Protein AF-A0A6G1R9G2-F1 (afdb_monomer_lite)

pLDDT: mean 84.99, std 9.71, range [39.66, 93.94]

Secondary structure (DSSP, 8-state):
-GGGHHHHHHHTSPPP-PPPPTTTGGGG-PPP-SS-SS-HHHHHHHHHHHHHHHHHHHHHHHT--HHHHHHHHHHHHHHHHHHHHHHHHHHHHH-PPPTTHHHHH-TTS---TT---SS---

Structure (mmCIF, N/CA/C/O backbone):
data_AF-A0A6G1R9G2-F1
#
_entry.id   AF-A0A6G1R9G2-F1
#
loop_
_atom_site.group_PDB
_atom_site.id
_atom_site.type_symbol
_atom_site.label_atom_id
_atom_site.label_alt_id
_atom_site.label_comp_id
_atom_site.label_asym_id
_atom_site.label_entity_id
_atom_site.label_seq_id
_atom_site.pdbx_PDB_ins_code
_atom_site.Cartn_x
_atom_site.Cartn_y
_atom_site.Cartn_z
_atom_site.occupancy
_atom_site.B_iso_or_equiv
_atom_site.auth_seq_id
_atom_site.auth_comp_id
_atom_site.auth_asym_id
_atom_site.auth_atom_id
_atom_site.pdbx_PDB_model_num
ATOM 1 N N . PRO A 1 1 ? 2.192 -7.340 19.703 1.00 39.66 1 PRO A N 1
ATOM 2 C CA . PRO A 1 1 ? 1.484 -8.603 19.370 1.00 39.66 1 PRO A CA 1
ATOM 3 C C . PRO A 1 1 ? 1.917 -9.089 17.972 1.00 39.66 1 PRO A C 1
ATOM 5 O O . PRO A 1 1 ? 2.068 -8.250 17.086 1.00 39.66 1 PRO A O 1
ATOM 8 N N . PRO A 1 2 ? 2.138 -10.398 17.767 1.00 48.44 2 PRO A N 1
ATOM 9 C CA . PRO A 1 2 ? 2.701 -10.966 16.528 1.00 48.44 2 PRO A CA 1
ATOM 10 C C . PRO A 1 2 ? 1.820 -10.772 15.277 1.00 48.44 2 PRO A C 1
ATOM 12 O O . PRO A 1 2 ? 2.288 -10.906 14.153 1.00 48.44 2 PRO A O 1
ATOM 15 N N . PHE A 1 3 ? 0.551 -10.395 15.445 1.00 47.81 3 PHE A N 1
ATOM 16 C CA . PHE A 1 3 ? -0.369 -10.145 14.330 1.00 47.81 3 PHE A CA 1
ATOM 17 C C . PHE A 1 3 ? -0.088 -8.841 13.567 1.00 47.81 3 PHE A C 1
ATOM 19 O O . PHE A 1 3 ? -0.449 -8.731 12.400 1.00 47.81 3 PHE A O 1
ATOM 26 N N . LEU A 1 4 ? 0.596 -7.866 14.182 1.00 54.12 4 LEU A N 1
ATOM 27 C CA . LEU A 1 4 ? 0.926 -6.599 13.515 1.00 54.12 4 LEU A CA 1
ATOM 28 C C . LEU A 1 4 ? 2.165 -6.711 12.602 1.00 54.12 4 LEU A C 1
ATOM 30 O O . LEU A 1 4 ? 2.380 -5.855 11.748 1.00 54.12 4 LEU A O 1
ATOM 34 N N . SER A 1 5 ? 2.993 -7.749 12.773 1.00 61.50 5 SER A N 1
ATOM 35 C CA . SER A 1 5 ? 4.249 -7.908 12.027 1.00 61.50 5 SER A CA 1
ATOM 36 C C . SER A 1 5 ? 4.083 -8.617 10.685 1.00 61.50 5 SER A C 1
ATOM 38 O O . SER A 1 5 ? 4.861 -8.356 9.776 1.00 61.50 5 SER A O 1
ATOM 40 N N . LEU A 1 6 ? 3.073 -9.476 10.522 1.00 70.19 6 LEU A N 1
ATOM 41 C CA . LEU A 1 6 ? 2.874 -10.246 9.289 1.00 70.19 6 LEU A CA 1
ATOM 42 C C . LEU A 1 6 ? 2.611 -9.369 8.046 1.00 70.19 6 LEU A C 1
ATOM 44 O O . LEU A 1 6 ? 3.342 -9.522 7.070 1.00 70.19 6 LEU A O 1
ATOM 48 N N . PRO A 1 7 ? 1.679 -8.390 8.064 1.00 71.12 7 PRO A N 1
ATOM 49 C CA . PRO A 1 7 ? 1.502 -7.489 6.924 1.00 71.12 7 PRO A CA 1
ATOM 50 C C . PRO A 1 7 ? 2.759 -6.661 6.622 1.00 71.12 7 PRO A C 1
ATOM 52 O O . PRO A 1 7 ? 3.023 -6.383 5.458 1.00 71.12 7 PRO A O 1
ATOM 55 N N . ARG A 1 8 ? 3.566 -6.325 7.638 1.00 73.88 8 ARG A N 1
ATOM 56 C CA . ARG A 1 8 ? 4.845 -5.625 7.451 1.00 73.88 8 ARG A CA 1
ATOM 57 C C . ARG A 1 8 ? 5.882 -6.497 6.747 1.00 73.88 8 ARG A C 1
ATOM 59 O O . ARG A 1 8 ? 6.595 -5.996 5.895 1.00 73.88 8 ARG A O 1
ATOM 66 N N . VAL A 1 9 ? 5.963 -7.787 7.071 1.00 77.56 9 VAL A N 1
ATOM 67 C CA . VAL A 1 9 ? 6.873 -8.711 6.371 1.00 77.56 9 VAL A CA 1
ATOM 68 C C . VAL A 1 9 ? 6.500 -8.807 4.893 1.00 77.56 9 VAL A C 1
ATOM 70 O O . VAL A 1 9 ? 7.376 -8.725 4.041 1.00 77.56 9 VAL A O 1
ATOM 73 N N . MET A 1 10 ? 5.205 -8.900 4.584 1.00 80.12 10 MET A N 1
ATOM 74 C CA . MET A 1 10 ? 4.709 -8.985 3.205 1.00 80.12 10 MET A CA 1
ATOM 75 C C . MET A 1 10 ? 5.033 -7.758 2.349 1.00 80.12 10 MET A C 1
ATOM 77 O O . MET A 1 10 ? 5.080 -7.874 1.132 1.00 80.12 10 MET A O 1
ATOM 81 N N . GLU A 1 11 ? 5.257 -6.598 2.965 1.00 79.88 11 GLU A N 1
ATOM 82 C CA . GLU A 1 11 ? 5.638 -5.371 2.261 1.00 79.88 11 GLU A CA 1
ATOM 83 C C . GLU A 1 11 ? 7.037 -5.459 1.632 1.00 79.88 11 GLU A C 1
ATOM 85 O O . GLU A 1 11 ? 7.285 -4.826 0.613 1.00 79.88 11 GLU A O 1
ATOM 90 N N . PHE A 1 12 ? 7.927 -6.276 2.202 1.00 79.50 12 PHE A N 1
ATOM 91 C CA . PHE A 1 12 ? 9.303 -6.440 1.724 1.00 79.50 12 PHE A CA 1
ATOM 92 C C . PHE A 1 12 ? 9.485 -7.624 0.770 1.00 79.50 12 PHE A C 1
ATOM 94 O O . PHE A 1 12 ? 10.593 -7.855 0.286 1.00 79.50 12 PHE A O 1
ATOM 101 N N . LEU A 1 13 ? 8.435 -8.411 0.518 1.00 85.06 13 LEU A N 1
ATOM 102 C CA . LEU A 1 13 ? 8.523 -9.518 -0.427 1.00 85.06 13 LEU A CA 1
ATOM 103 C C . LEU A 1 13 ? 8.427 -8.988 -1.866 1.00 85.06 13 LEU A C 1
ATOM 105 O O . LEU A 1 13 ? 7.592 -8.124 -2.141 1.00 85.06 13 LEU A O 1
ATOM 109 N N . PRO A 1 14 ? 9.229 -9.523 -2.805 1.00 84.75 14 PRO A N 1
ATOM 110 C CA . PRO A 1 14 ? 9.095 -9.158 -4.205 1.00 84.75 14 PRO A CA 1
ATOM 111 C C . PRO A 1 14 ? 7.731 -9.634 -4.731 1.00 84.75 14 PRO A C 1
ATOM 113 O O . PRO A 1 14 ? 7.363 -10.796 -4.520 1.00 84.75 14 PRO A O 1
ATOM 116 N N . PRO A 1 15 ? 6.964 -8.768 -5.414 1.00 88.25 15 PRO A N 1
ATOM 117 C CA . PRO A 1 15 ? 5.718 -9.175 -6.039 1.00 88.25 15 PRO A CA 1
ATOM 118 C C . PRO A 1 15 ? 5.982 -10.014 -7.293 1.00 88.25 15 PRO A C 1
ATOM 120 O O . PRO A 1 15 ? 7.076 -9.993 -7.869 1.00 88.25 15 PRO A O 1
ATOM 123 N N . PHE A 1 16 ? 4.943 -10.711 -7.752 1.00 88.81 16 PHE A N 1
ATOM 124 C CA . PHE A 1 16 ? 4.935 -11.387 -9.042 1.00 88.81 16 PHE A CA 1
ATOM 125 C C . PHE A 1 16 ? 5.298 -10.409 -10.170 1.00 88.81 16 PHE A C 1
ATOM 127 O O . PHE A 1 16 ? 4.635 -9.389 -10.365 1.00 88.81 16 PHE A O 1
ATOM 134 N N . GLN A 1 17 ? 6.358 -10.723 -10.917 1.00 84.56 17 GLN A N 1
ATOM 135 C CA . GLN A 1 17 ? 6.810 -9.906 -12.040 1.00 84.56 17 GLN A CA 1
ATOM 136 C C . GLN A 1 17 ? 5.959 -10.220 -13.270 1.00 84.56 17 GLN A C 1
ATOM 138 O O . GLN A 1 17 ? 6.126 -11.253 -13.919 1.00 84.56 17 GLN A O 1
ATOM 143 N N . ARG A 1 18 ? 5.020 -9.324 -13.579 1.00 83.94 18 ARG A N 1
ATOM 144 C CA . ARG A 1 18 ? 4.183 -9.408 -14.781 1.00 83.94 18 ARG A CA 1
ATOM 145 C C . ARG A 1 18 ? 4.799 -8.618 -15.932 1.00 83.94 18 ARG A C 1
ATOM 147 O O . ARG A 1 18 ? 5.288 -7.508 -15.742 1.00 83.94 18 ARG A O 1
ATOM 154 N N . VAL A 1 19 ? 4.685 -9.150 -17.144 1.00 84.56 19 VAL A N 1
ATOM 155 C CA . VAL A 1 19 ? 5.030 -8.413 -18.366 1.00 84.56 19 VAL A CA 1
ATOM 156 C C . VAL A 1 19 ? 3.939 -7.374 -18.638 1.00 84.56 19 VAL A C 1
ATOM 158 O O . VAL A 1 19 ? 2.755 -7.710 -18.681 1.00 84.56 19 VAL A O 1
ATOM 161 N N . VAL A 1 20 ? 4.324 -6.105 -18.788 1.00 85.12 20 VAL A N 1
ATOM 162 C CA . VAL A 1 20 ? 3.398 -5.010 -19.113 1.00 85.12 20 VAL A CA 1
ATOM 163 C C . VAL A 1 20 ? 3.274 -4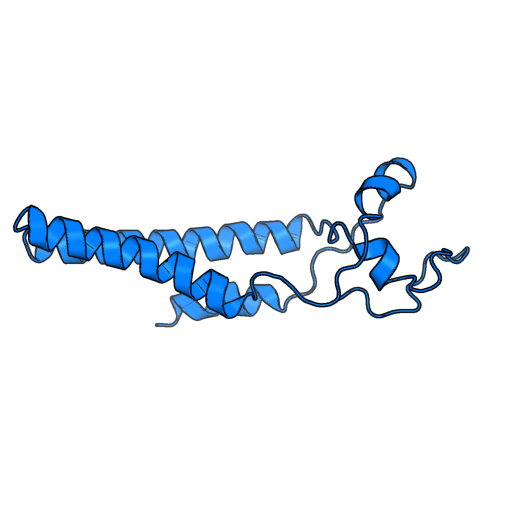.896 -20.626 1.00 85.12 20 VAL A C 1
ATOM 165 O O . VAL A 1 20 ? 4.268 -4.711 -21.325 1.00 85.12 20 VAL A O 1
ATOM 168 N N . GLN A 1 21 ? 2.047 -4.996 -21.127 1.00 84.69 21 GLN A N 1
ATOM 169 C CA . GLN A 1 21 ? 1.763 -4.833 -22.547 1.00 84.69 21 GLN A CA 1
ATOM 170 C C . GLN A 1 21 ? 1.949 -3.368 -22.988 1.00 84.69 21 GLN A C 1
ATOM 172 O O . GLN A 1 21 ? 1.656 -2.453 -22.208 1.00 84.69 21 GLN A O 1
ATOM 177 N N . PRO A 1 22 ? 2.396 -3.109 -24.230 1.00 84.81 22 PRO A N 1
ATOM 178 C CA . PRO A 1 22 ? 2.618 -1.747 -24.720 1.00 84.81 22 PRO A CA 1
ATOM 179 C C . PRO A 1 22 ? 1.335 -0.898 -24.728 1.00 84.81 22 PRO A C 1
ATOM 181 O O . PRO A 1 22 ? 1.394 0.301 -24.456 1.00 84.81 22 PRO A O 1
ATOM 184 N N . GLU A 1 23 ? 0.171 -1.508 -24.948 1.00 88.06 23 GLU A N 1
ATOM 185 C CA . GLU A 1 23 ? -1.145 -0.865 -24.879 1.00 88.06 23 GLU A CA 1
ATOM 186 C C . GLU A 1 23 ? -1.583 -0.468 -23.458 1.00 88.06 23 GLU A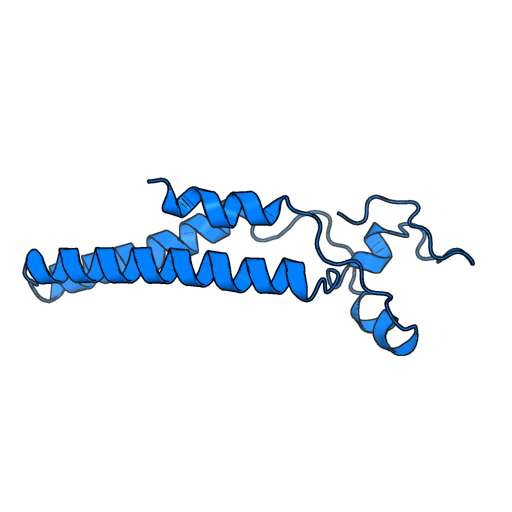 C 1
ATOM 188 O O . GLU A 1 23 ? -2.407 0.432 -23.310 1.00 88.06 23 GLU A O 1
ATOM 193 N N . GLU A 1 24 ? -1.026 -1.081 -22.408 1.00 88.19 24 GLU A N 1
ATOM 194 C CA . GLU A 1 24 ? -1.268 -0.695 -21.008 1.00 88.19 24 GLU A CA 1
ATOM 195 C C . GLU A 1 24 ? -0.205 0.292 -20.485 1.00 88.19 24 GLU A C 1
ATOM 197 O O . GLU A 1 24 ? -0.390 0.896 -19.427 1.00 88.19 24 GLU A O 1
ATOM 202 N N . MET A 1 25 ? 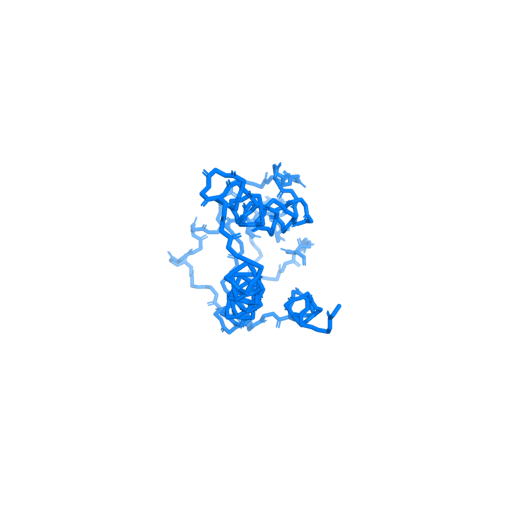0.904 0.489 -21.211 1.00 86.19 25 MET A N 1
ATOM 203 C CA . MET A 1 25 ? 2.073 1.247 -20.736 1.00 86.19 25 MET A CA 1
ATOM 204 C C . MET A 1 25 ? 1.754 2.708 -20.388 1.00 86.19 25 MET A C 1
ATOM 206 O O . MET A 1 25 ? 2.360 3.285 -19.486 1.00 86.19 25 MET A O 1
ATOM 210 N N . TRP A 1 26 ? 0.779 3.313 -21.070 1.00 88.94 26 TRP A N 1
ATOM 211 C CA . TRP A 1 26 ? 0.372 4.697 -20.819 1.00 88.94 26 TRP A CA 1
ATOM 212 C C . TRP A 1 26 ? -0.147 4.920 -19.387 1.00 88.94 26 TRP A C 1
ATOM 214 O O . TRP A 1 26 ? 0.006 6.023 -18.865 1.00 88.94 26 TRP A O 1
ATOM 224 N N . LEU A 1 27 ? -0.697 3.888 -18.731 1.00 92.56 27 LEU A N 1
ATOM 225 C CA . LEU A 1 27 ? -1.215 3.968 -17.359 1.00 92.56 27 LEU A CA 1
ATOM 226 C C . LEU A 1 27 ? -0.099 4.161 -16.319 1.00 92.56 27 LEU A C 1
ATOM 228 O O . LEU A 1 27 ? -0.335 4.713 -15.246 1.00 92.56 27 LEU A O 1
ATOM 232 N N . TYR A 1 28 ? 1.118 3.719 -16.645 1.00 91.25 28 TYR A N 1
ATOM 233 C CA . TYR A 1 28 ? 2.290 3.756 -15.764 1.00 91.25 28 TYR A CA 1
ATOM 234 C C . TYR A 1 28 ? 3.227 4.935 -16.055 1.00 91.25 28 TYR A C 1
ATOM 236 O O . TYR A 1 28 ? 4.385 4.938 -15.631 1.00 91.25 28 TYR A O 1
ATOM 244 N N . ARG A 1 29 ? 2.726 5.932 -16.793 1.00 89.56 29 ARG A N 1
ATOM 245 C CA . ARG A 1 29 ? 3.459 7.125 -17.231 1.00 89.56 29 ARG A CA 1
ATOM 246 C C . ARG A 1 29 ? 2.972 8.395 -16.528 1.00 89.56 29 ARG A C 1
ATOM 248 O O . ARG A 1 29 ? 2.992 9.479 -17.106 1.00 89.56 29 ARG A O 1
ATOM 255 N N . ASN A 1 30 ? 2.504 8.267 -15.290 1.00 91.25 30 ASN A N 1
ATOM 256 C CA . ASN A 1 30 ? 2.129 9.408 -14.462 1.00 91.25 30 ASN A CA 1
ATOM 257 C C . ASN A 1 30 ? 3.397 10.185 -14.044 1.00 91.25 30 ASN A C 1
ATOM 259 O O . ASN A 1 30 ? 4.436 9.548 -13.854 1.00 91.25 30 ASN A O 1
ATOM 263 N N . PRO A 1 31 ? 3.366 11.527 -13.904 1.00 89.50 31 PRO A N 1
ATOM 264 C CA . PRO A 1 31 ? 4.546 12.302 -13.524 1.00 89.50 31 PRO A CA 1
ATOM 265 C C . PRO A 1 31 ? 5.169 11.777 -12.228 1.00 89.50 31 PRO A C 1
ATOM 267 O O . PRO A 1 31 ? 4.464 11.524 -11.249 1.00 89.50 31 PRO A O 1
ATOM 270 N N . TYR A 1 32 ? 6.494 11.628 -12.238 1.00 87.12 32 TYR A N 1
ATOM 271 C CA . TYR A 1 32 ? 7.240 11.155 -11.080 1.00 87.12 32 TYR A CA 1
ATOM 272 C C . TYR A 1 32 ? 7.209 12.183 -9.950 1.00 87.12 32 TYR A C 1
ATOM 274 O O . TYR A 1 32 ? 7.492 13.366 -10.157 1.00 87.12 32 TYR A O 1
ATOM 282 N N . VAL A 1 33 ? 6.898 11.714 -8.744 1.00 86.12 33 VAL A N 1
ATOM 283 C CA . VAL A 1 33 ? 6.909 12.515 -7.521 1.00 86.12 33 VAL A CA 1
ATOM 284 C C . VAL A 1 33 ? 7.906 11.876 -6.562 1.00 86.12 33 VAL A C 1
ATOM 286 O O . VAL A 1 33 ? 7.719 10.748 -6.127 1.00 86.12 33 VAL A O 1
ATOM 289 N N . ALA A 1 34 ? 8.974 12.602 -6.227 1.00 81.12 34 ALA A N 1
ATOM 290 C CA . ALA A 1 34 ? 10.071 12.059 -5.422 1.00 81.12 34 ALA A CA 1
ATOM 291 C C . ALA A 1 34 ? 9.711 11.831 -3.942 1.00 81.12 34 ALA A C 1
ATOM 293 O O . ALA A 1 34 ? 10.385 11.062 -3.261 1.00 81.12 34 ALA A O 1
ATOM 294 N N . ALA A 1 35 ? 8.683 12.512 -3.430 1.00 82.19 35 ALA A N 1
ATOM 295 C CA . ALA A 1 35 ? 8.262 12.413 -2.039 1.00 82.19 35 ALA A CA 1
ATOM 296 C C . ALA A 1 35 ? 6.758 12.157 -1.943 1.00 82.19 35 ALA A C 1
ATOM 298 O O . ALA A 1 35 ? 5.948 12.950 -2.427 1.00 82.19 35 ALA A O 1
ATOM 299 N N . ASP A 1 36 ? 6.392 11.069 -1.269 1.00 81.88 36 ASP A N 1
ATOM 300 C CA . ASP A 1 36 ? 4.999 10.761 -0.969 1.00 81.88 36 ASP A CA 1
ATOM 301 C C . ASP A 1 36 ? 4.398 11.851 -0.066 1.00 81.88 36 ASP A C 1
ATOM 303 O O . ASP A 1 36 ? 4.958 12.197 0.976 1.00 81.88 36 ASP A O 1
ATOM 307 N N . HIS A 1 37 ? 3.221 12.369 -0.437 1.00 87.00 37 HIS A N 1
ATOM 308 C CA . HIS A 1 37 ? 2.487 13.337 0.389 1.00 87.00 37 HIS A CA 1
ATOM 309 C C . HIS A 1 37 ? 2.105 12.746 1.758 1.00 87.00 37 HIS A C 1
ATOM 311 O O . HIS A 1 37 ? 2.089 13.452 2.765 1.00 87.00 37 HIS A O 1
ATOM 317 N N . VAL A 1 38 ? 1.824 11.438 1.798 1.00 86.06 38 VAL A N 1
ATOM 318 C CA . VAL A 1 38 ? 1.525 10.686 3.020 1.00 86.06 38 VAL A CA 1
ATOM 319 C C . VAL A 1 38 ? 2.452 9.468 3.090 1.00 86.06 38 VAL A C 1
ATOM 321 O O . VAL A 1 38 ? 2.240 8.510 2.347 1.00 86.06 38 VAL A O 1
ATOM 324 N N . PRO A 1 39 ? 3.462 9.469 3.979 1.00 86.75 39 PRO A N 1
ATOM 325 C CA . PRO A 1 39 ? 4.359 8.329 4.114 1.00 86.75 39 PRO A CA 1
ATOM 326 C C . PRO A 1 39 ? 3.642 7.093 4.682 1.00 86.75 39 PRO A C 1
ATOM 328 O O . PRO A 1 39 ? 2.634 7.195 5.387 1.00 86.75 39 PRO A O 1
ATOM 331 N N . THR A 1 40 ? 4.205 5.906 4.455 1.00 82.88 40 THR A N 1
ATOM 332 C CA . THR A 1 40 ? 3.580 4.630 4.845 1.00 82.88 40 THR A CA 1
ATOM 333 C C . THR A 1 40 ? 3.316 4.513 6.350 1.00 82.88 40 THR A C 1
ATOM 335 O O . THR A 1 40 ? 2.256 4.057 6.776 1.00 82.88 40 THR A O 1
ATOM 338 N N . ILE A 1 41 ? 4.262 4.952 7.186 1.00 83.56 41 ILE A N 1
ATOM 339 C CA . ILE A 1 41 ? 4.148 4.861 8.650 1.00 83.56 41 ILE A CA 1
ATOM 340 C C . ILE A 1 41 ? 2.995 5.715 9.207 1.00 83.56 41 ILE A C 1
ATOM 342 O O . ILE A 1 41 ? 2.145 5.152 9.902 1.00 83.56 41 ILE A O 1
ATOM 346 N N . PRO A 1 42 ? 2.894 7.029 8.921 1.00 87.06 42 PRO A N 1
ATOM 347 C CA . PRO A 1 42 ? 1.757 7.818 9.381 1.00 87.06 42 PRO A CA 1
ATOM 348 C C . PRO A 1 42 ? 0.433 7.340 8.779 1.00 87.06 42 PRO A C 1
ATOM 350 O O . PRO A 1 42 ? -0.568 7.357 9.491 1.00 87.06 42 PRO A O 1
ATOM 353 N N . MET A 1 43 ? 0.411 6.832 7.541 1.00 87.19 43 MET A N 1
ATOM 354 C CA . MET A 1 43 ? -0.801 6.237 6.962 1.00 87.19 43 MET A CA 1
ATOM 355 C C . MET A 1 43 ? -1.332 5.072 7.816 1.00 87.19 43 MET A C 1
ATOM 357 O O . MET A 1 43 ? -2.520 5.029 8.147 1.00 87.19 43 MET A O 1
ATOM 361 N N . LEU A 1 44 ? -0.450 4.157 8.235 1.00 84.25 44 LEU A N 1
ATOM 362 C CA . LEU A 1 44 ? -0.805 3.031 9.108 1.00 84.25 44 LEU A CA 1
ATOM 363 C C . LEU A 1 44 ? -1.241 3.492 10.508 1.00 84.25 44 LEU A C 1
ATOM 365 O O . LEU A 1 44 ? -2.184 2.936 11.078 1.00 84.25 44 LEU A O 1
ATOM 369 N N . LEU A 1 45 ? -0.594 4.521 11.063 1.00 87.69 45 LEU A N 1
ATOM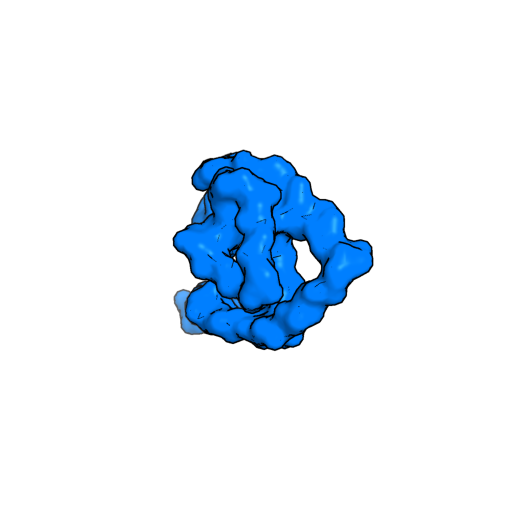 370 C CA . LEU A 1 45 ? -0.976 5.081 12.362 1.00 87.69 45 LEU A CA 1
ATOM 371 C C . LEU A 1 45 ? -2.371 5.704 12.305 1.00 87.69 45 LEU A C 1
ATOM 373 O O . LEU A 1 45 ? -3.219 5.367 13.123 1.00 87.69 45 LEU A O 1
ATOM 377 N N . ILE A 1 46 ? -2.650 6.544 11.309 1.00 90.31 46 ILE A N 1
ATOM 378 C CA . ILE A 1 46 ? -3.961 7.188 11.157 1.00 90.31 46 ILE A CA 1
ATOM 379 C C . ILE A 1 46 ? -5.057 6.130 10.961 1.00 90.31 46 ILE A C 1
ATOM 381 O O . ILE A 1 46 ? -6.086 6.176 11.639 1.00 90.31 46 ILE A O 1
ATOM 385 N N . SER A 1 47 ? -4.813 5.128 10.108 1.00 87.62 47 SER A N 1
ATOM 386 C CA . SER A 1 47 ? -5.770 4.044 9.849 1.00 87.62 47 SER A CA 1
ATOM 387 C C . SER A 1 47 ? -6.058 3.171 11.075 1.00 87.62 47 SER A C 1
ATOM 389 O O . SER A 1 47 ? -7.146 2.606 11.162 1.00 87.62 47 SER A O 1
ATOM 391 N N . SER A 1 48 ? -5.106 3.021 11.998 1.00 86.38 48 SER A N 1
ATOM 392 C CA . SER A 1 48 ? -5.274 2.204 13.209 1.00 86.38 48 SER A CA 1
ATOM 393 C C . SER A 1 48 ? -5.806 3.003 14.402 1.00 86.38 48 SER A C 1
ATOM 395 O O . SER A 1 48 ? -6.580 2.472 15.196 1.00 86.38 48 SER A O 1
ATOM 397 N N . LEU A 1 49 ? -5.455 4.287 14.515 1.00 90.06 49 LEU A N 1
ATOM 398 C CA . LEU A 1 49 ? -5.928 5.176 15.580 1.00 90.06 49 LEU A CA 1
ATOM 399 C C . LEU A 1 49 ? -7.370 5.640 15.361 1.00 90.06 49 LEU A C 1
ATOM 401 O O . LEU A 1 49 ? -8.111 5.775 16.331 1.00 90.06 49 LEU A O 1
ATOM 405 N N . SER A 1 50 ? -7.787 5.845 14.109 1.00 92.62 50 SER A N 1
ATOM 406 C CA . SER A 1 50 ? -9.159 6.244 13.766 1.00 92.62 50 SER A CA 1
ATOM 407 C C . SER A 1 50 ? -10.244 5.330 14.372 1.00 92.62 50 SER A C 1
ATOM 409 O O . SER A 1 50 ? -11.099 5.847 15.097 1.00 92.62 50 SER A O 1
ATOM 411 N N . PRO A 1 51 ? -10.224 3.994 14.174 1.00 90.56 51 PRO A N 1
ATOM 412 C CA . PRO A 1 51 ? -11.239 3.116 14.757 1.00 90.56 51 PRO A CA 1
ATOM 413 C C . PRO A 1 51 ? -11.155 3.056 16.287 1.00 90.56 51 PRO A C 1
ATOM 415 O O . PRO A 1 51 ? -12.188 2.979 16.946 1.00 90.56 51 PRO A O 1
ATOM 418 N N . LEU A 1 52 ? -9.957 3.150 16.875 1.00 89.88 52 LEU A N 1
ATOM 419 C CA . LEU A 1 52 ? -9.802 3.189 18.333 1.00 89.88 52 LEU A CA 1
ATOM 420 C C . LEU A 1 52 ? -10.430 4.450 18.932 1.00 89.88 52 LEU A C 1
ATOM 422 O O . LEU A 1 52 ? -11.135 4.363 19.937 1.00 89.88 52 LEU A O 1
ATOM 426 N N . LEU A 1 53 ? -10.224 5.607 18.298 1.00 93.44 53 LEU A N 1
ATOM 427 C CA . LEU A 1 53 ? -10.832 6.865 18.722 1.00 93.44 53 LEU A CA 1
ATOM 428 C C . LEU A 1 53 ? -12.362 6.789 18.656 1.00 93.44 53 LEU A C 1
ATOM 430 O O . LEU A 1 53 ? -13.028 7.233 19.588 1.00 93.44 53 LEU A O 1
ATOM 434 N N . LEU A 1 54 ? -12.916 6.187 17.597 1.00 93.00 54 LEU A N 1
ATOM 435 C CA . LEU A 1 54 ? -14.361 5.981 17.470 1.00 93.00 54 LEU A CA 1
ATOM 436 C C . LEU A 1 54 ? -14.913 5.057 18.562 1.00 93.00 54 LEU A C 1
ATOM 438 O O . LEU A 1 54 ? -15.929 5.388 19.167 1.00 93.00 54 LEU A O 1
ATOM 442 N N . ILE A 1 55 ? -14.235 3.946 18.867 1.00 92.38 55 ILE A N 1
ATOM 443 C CA . ILE A 1 55 ? -14.645 3.030 19.947 1.00 92.38 55 ILE A CA 1
ATOM 444 C C . ILE A 1 55 ? -14.635 3.754 21.302 1.00 92.38 55 ILE A C 1
ATOM 446 O O . ILE A 1 55 ? -15.581 3.628 22.080 1.00 92.38 55 ILE A O 1
ATOM 450 N N . VAL A 1 56 ? -13.598 4.551 21.581 1.00 90.50 56 VAL A N 1
ATOM 451 C CA . VAL A 1 56 ? -13.509 5.347 22.816 1.00 90.50 56 VAL A CA 1
ATOM 452 C C . VAL A 1 56 ? -14.612 6.405 22.874 1.00 90.50 56 VAL A C 1
ATOM 454 O O . VAL A 1 56 ? -15.242 6.563 23.918 1.00 90.50 56 VAL A O 1
ATOM 457 N N . LEU A 1 57 ? -14.884 7.097 21.765 1.00 93.94 57 LEU A N 1
ATOM 458 C CA . LEU A 1 57 ? -15.937 8.109 21.687 1.00 93.94 57 LEU A CA 1
ATOM 459 C C . LEU A 1 57 ? -17.317 7.501 21.963 1.00 93.94 57 LEU A C 1
ATOM 461 O O . LEU A 1 57 ? -18.055 8.023 22.794 1.00 93.94 57 LEU A O 1
ATOM 465 N N . VAL A 1 58 ? -17.642 6.378 21.318 1.00 92.56 58 VAL A N 1
ATOM 466 C CA . VAL A 1 58 ? -18.904 5.653 21.542 1.00 92.56 58 VAL A CA 1
ATOM 467 C C . VAL A 1 58 ? -19.024 5.229 23.001 1.00 92.56 58 VAL A C 1
ATOM 469 O O . VAL A 1 58 ? -20.060 5.464 23.619 1.00 92.56 58 VAL A O 1
ATOM 472 N N . ARG A 1 59 ? -17.948 4.694 23.590 1.00 91.94 59 ARG A N 1
ATOM 473 C CA . ARG A 1 59 ? -17.939 4.303 25.001 1.00 91.94 59 ARG A CA 1
ATOM 474 C C . ARG A 1 59 ? -18.250 5.471 25.936 1.00 91.94 59 ARG A C 1
ATOM 476 O O . ARG A 1 59 ? -19.037 5.298 26.861 1.00 91.94 59 ARG A O 1
ATOM 483 N N . VAL A 1 60 ? -17.643 6.637 25.712 1.00 90.94 60 VAL A N 1
ATOM 484 C CA . VAL A 1 60 ? -17.847 7.824 26.562 1.00 90.94 60 VAL A CA 1
ATOM 485 C C . VAL A 1 60 ? -19.246 8.416 26.373 1.00 90.94 60 VAL A C 1
ATOM 487 O O . VAL A 1 60 ? -19.871 8.806 27.355 1.00 90.94 60 VAL A O 1
ATOM 490 N N . LEU A 1 61 ? -19.760 8.468 25.140 1.00 93.06 61 LEU A N 1
ATOM 491 C CA . LEU A 1 61 ? -21.079 9.045 24.853 1.00 93.06 61 LEU A CA 1
ATOM 492 C C . LEU A 1 61 ? -22.237 8.135 25.283 1.00 93.06 61 LEU A C 1
ATOM 494 O O . LEU A 1 61 ? -23.263 8.631 25.743 1.00 93.06 61 LEU A O 1
ATOM 498 N N . MET A 1 62 ? -22.087 6.819 25.126 1.00 91.38 62 MET A N 1
ATOM 499 C CA . MET A 1 62 ? -23.156 5.844 25.372 1.00 91.38 62 MET A CA 1
ATOM 500 C C . MET A 1 62 ? -22.994 5.081 26.694 1.00 91.38 62 MET A C 1
ATOM 502 O O . MET A 1 62 ? -23.838 4.248 27.004 1.00 91.38 62 MET A O 1
ATOM 506 N N . ASN A 1 63 ? -21.946 5.362 27.482 1.00 86.31 63 ASN A N 1
ATOM 507 C CA . ASN A 1 63 ? -21.601 4.639 28.717 1.00 86.31 63 ASN A CA 1
ATOM 508 C C . ASN A 1 63 ? -21.585 3.108 28.536 1.00 86.31 63 ASN A C 1
ATOM 510 O O . ASN A 1 63 ? -22.040 2.361 29.396 1.00 86.31 63 ASN A O 1
ATOM 514 N N . THR A 1 64 ? -21.065 2.652 27.395 1.00 85.31 64 THR A N 1
ATOM 515 C CA . THR A 1 64 ? -21.004 1.236 27.013 1.00 85.31 64 THR A CA 1
ATOM 516 C C . THR A 1 64 ? -20.151 0.407 27.979 1.00 85.31 64 THR A C 1
ATOM 518 O O . THR A 1 64 ? -19.101 0.856 28.458 1.00 85.31 64 THR A O 1
ATOM 521 N N . ASP A 1 65 ? -20.579 -0.836 28.212 1.00 88.94 65 ASP A N 1
ATOM 522 C CA . ASP A 1 65 ? -19.929 -1.780 29.115 1.00 88.94 65 ASP A CA 1
ATOM 523 C C . ASP A 1 65 ? -18.498 -2.158 28.685 1.00 88.94 65 ASP A C 1
ATOM 525 O O . ASP A 1 65 ? -18.069 -2.035 27.528 1.00 88.94 65 ASP A O 1
ATOM 529 N N . GLN A 1 66 ? -17.710 -2.640 29.653 1.00 87.06 66 GLN A N 1
ATOM 530 C CA . GLN A 1 66 ? -16.333 -3.076 29.390 1.00 87.06 66 GLN A CA 1
ATOM 531 C C . GLN A 1 66 ? -16.264 -4.286 28.453 1.00 87.06 66 GLN A C 1
ATOM 533 O O . GLN A 1 66 ? -15.321 -4.377 27.667 1.00 87.06 66 GLN A O 1
ATOM 538 N N . GLU A 1 67 ? -17.237 -5.192 28.535 1.00 89.56 67 GLU A N 1
ATOM 539 C CA . GLU A 1 67 ? -17.324 -6.387 27.687 1.00 89.56 67 GLU A CA 1
ATOM 540 C C . GLU A 1 67 ? -17.485 -5.991 26.212 1.00 89.56 67 GLU A C 1
ATOM 542 O O . GLU A 1 67 ? -16.689 -6.408 25.369 1.00 89.56 67 GLU A O 1
ATOM 547 N N . ASP A 1 68 ? -18.408 -5.074 25.921 1.00 89.12 68 ASP A N 1
ATOM 548 C CA . ASP A 1 68 ? -18.637 -4.540 24.575 1.00 89.12 68 ASP A CA 1
ATOM 549 C C . ASP A 1 68 ? -17.412 -3.795 24.036 1.00 89.12 68 ASP A C 1
ATOM 551 O O . ASP A 1 68 ? -17.029 -3.954 22.876 1.00 89.12 68 ASP A O 1
ATOM 555 N N . THR A 1 69 ? -16.728 -3.029 24.893 1.00 88.56 69 THR A N 1
ATOM 556 C CA . THR A 1 69 ? -15.487 -2.339 24.508 1.00 88.56 69 THR A CA 1
ATOM 557 C C . THR A 1 69 ? -14.385 -3.341 24.148 1.00 88.56 69 THR A C 1
ATOM 559 O O . THR A 1 69 ? -13.656 -3.146 23.173 1.00 88.56 69 THR A O 1
ATOM 562 N N . ARG A 1 70 ? -14.244 -4.431 24.915 1.00 89.44 70 ARG A N 1
ATOM 563 C CA . ARG A 1 70 ? -13.267 -5.495 24.627 1.00 89.44 70 ARG A CA 1
ATOM 564 C C . ARG A 1 70 ? -13.603 -6.202 23.321 1.00 89.44 70 ARG A C 1
ATOM 566 O O . ARG A 1 70 ? -12.708 -6.376 22.495 1.00 89.44 70 ARG A O 1
ATOM 573 N N . ALA A 1 71 ? -14.871 -6.548 23.112 1.00 92.62 71 ALA A N 1
ATOM 574 C CA . ALA A 1 71 ? -15.340 -7.159 21.876 1.00 92.62 71 ALA A CA 1
ATOM 575 C C . ALA A 1 71 ? -15.069 -6.252 20.663 1.00 92.62 71 ALA A C 1
ATOM 577 O O . ALA A 1 71 ? -14.511 -6.714 19.666 1.00 92.62 71 ALA A O 1
ATOM 578 N N . ALA A 1 72 ? -15.355 -4.951 20.774 1.00 92.12 72 ALA A N 1
ATOM 579 C CA . ALA A 1 72 ? -15.080 -3.967 19.728 1.00 92.12 72 ALA A CA 1
ATOM 580 C C . ALA A 1 72 ? -13.579 -3.831 19.424 1.00 92.12 72 ALA A C 1
ATOM 582 O O . ALA A 1 72 ? -13.183 -3.824 18.258 1.00 92.12 72 ALA A O 1
ATOM 583 N N . CYS A 1 73 ? -12.721 -3.783 20.448 1.00 89.38 73 CYS A N 1
ATOM 584 C CA . CYS A 1 73 ? -11.267 -3.744 20.262 1.00 89.38 73 CYS A CA 1
ATOM 585 C C . CYS A 1 73 ? -10.733 -5.013 19.579 1.00 89.38 73 CYS A C 1
ATOM 587 O O . CYS A 1 73 ? -9.892 -4.924 18.680 1.00 89.38 73 CYS A O 1
ATOM 589 N N . LEU A 1 74 ? -11.227 -6.193 19.971 1.00 91.38 74 LEU A N 1
ATOM 590 C CA . LEU A 1 74 ? -10.857 -7.457 19.334 1.00 91.38 74 LEU A CA 1
ATOM 591 C C . LEU A 1 74 ? -11.303 -7.478 17.870 1.00 91.38 74 LEU A C 1
ATOM 593 O O . LEU A 1 74 ? -10.478 -7.751 16.997 1.00 91.38 74 LEU A O 1
ATOM 597 N N . ALA A 1 75 ? -12.551 -7.096 17.590 1.00 92.94 75 ALA A N 1
ATOM 598 C CA . ALA A 1 75 ? -13.080 -7.003 16.233 1.00 92.94 75 ALA A CA 1
ATOM 599 C C . ALA A 1 75 ? -12.271 -6.024 15.366 1.00 92.94 75 ALA A C 1
ATOM 601 O O . ALA A 1 75 ? -11.883 -6.371 14.251 1.00 92.94 75 ALA A O 1
ATOM 602 N N . ALA A 1 76 ? -11.941 -4.838 15.887 1.00 91.38 76 ALA A N 1
ATOM 603 C CA . ALA A 1 76 ? -11.139 -3.846 15.174 1.00 91.38 76 ALA A CA 1
ATOM 604 C C . ALA A 1 76 ? -9.712 -4.344 14.889 1.00 91.38 76 ALA A C 1
ATOM 606 O O . ALA A 1 76 ? -9.212 -4.180 13.775 1.00 91.38 76 ALA A O 1
ATOM 607 N N . SER A 1 77 ? -9.063 -4.991 15.864 1.00 89.06 77 SER A N 1
ATOM 608 C CA . SER A 1 77 ? -7.716 -5.546 15.675 1.00 89.06 77 SER A CA 1
ATOM 609 C C . SER A 1 77 ? -7.692 -6.690 14.655 1.00 89.06 77 SER A C 1
ATOM 611 O O . SER A 1 77 ? -6.796 -6.735 13.809 1.00 89.06 77 SER A O 1
ATOM 613 N N . LEU A 1 78 ? -8.705 -7.563 14.677 1.00 90.81 78 LEU A N 1
ATOM 614 C CA . LEU A 1 78 ? -8.875 -8.634 13.700 1.00 90.81 78 LEU A CA 1
ATOM 615 C C . LEU A 1 78 ? -9.118 -8.062 12.300 1.00 90.81 78 LEU A C 1
ATOM 617 O O . LEU A 1 78 ? -8.457 -8.479 11.352 1.00 90.81 78 LEU A O 1
ATOM 621 N N . ALA A 1 79 ? -10.015 -7.081 12.172 1.00 92.00 79 ALA A N 1
ATOM 622 C CA . ALA A 1 79 ? -10.311 -6.432 10.899 1.00 92.00 79 ALA A CA 1
ATOM 623 C C . ALA A 1 79 ? -9.065 -5.762 10.303 1.00 92.00 79 ALA A C 1
ATOM 625 O O . ALA A 1 79 ? -8.784 -5.929 9.118 1.00 92.00 79 ALA A O 1
ATOM 626 N N . LEU A 1 80 ? -8.277 -5.054 11.119 1.00 89.56 80 LEU A N 1
ATOM 627 C CA . LEU A 1 80 ? -7.043 -4.419 10.660 1.00 89.56 80 LEU A CA 1
ATOM 628 C C . LEU A 1 80 ? -6.008 -5.454 10.193 1.00 89.56 80 LEU A C 1
ATOM 630 O O . LEU A 1 80 ? -5.399 -5.279 9.137 1.00 89.56 80 LEU A O 1
ATOM 634 N N . ALA A 1 81 ? -5.836 -6.547 10.943 1.00 89.19 81 ALA A N 1
ATOM 635 C CA . ALA A 1 81 ? -4.912 -7.618 10.581 1.00 89.19 81 ALA A CA 1
ATOM 636 C C . ALA A 1 81 ? -5.33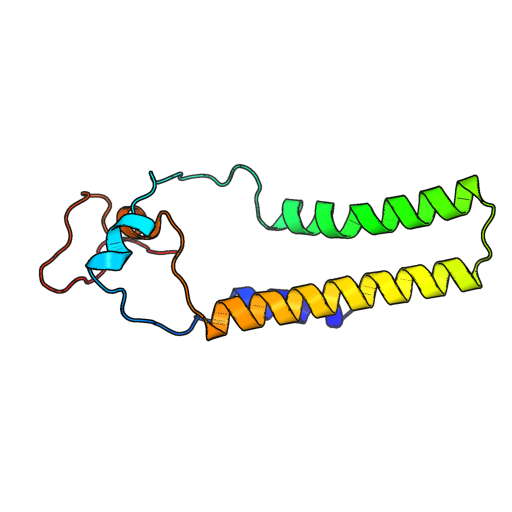8 -8.328 9.286 1.00 89.19 81 ALA A C 1
ATOM 638 O O . ALA A 1 81 ? -4.523 -8.476 8.375 1.00 89.19 81 ALA A O 1
ATOM 639 N N . LEU A 1 82 ? -6.613 -8.715 9.173 1.00 91.44 82 LEU A N 1
ATOM 640 C CA . LEU A 1 82 ? -7.149 -9.384 7.986 1.00 91.44 82 LEU A CA 1
ATOM 641 C C . LEU A 1 82 ? -7.058 -8.493 6.746 1.00 91.44 82 LEU A C 1
ATOM 643 O O . LEU A 1 82 ? -6.574 -8.951 5.714 1.00 91.44 82 LEU A O 1
ATOM 647 N N . ASN A 1 83 ? -7.440 -7.218 6.852 1.00 91.38 83 ASN A N 1
ATOM 648 C CA . ASN A 1 83 ? -7.323 -6.274 5.741 1.00 91.38 83 ASN A CA 1
ATOM 649 C C . ASN A 1 83 ? -5.862 -6.070 5.327 1.00 91.38 83 ASN A C 1
ATOM 651 O O . ASN A 1 83 ? -5.559 -6.080 4.134 1.00 91.38 83 ASN A O 1
ATOM 655 N N . GLY A 1 84 ? -4.942 -5.938 6.288 1.00 90.00 84 GLY A N 1
ATOM 656 C CA . GLY A 1 84 ? -3.512 -5.811 6.007 1.00 90.00 84 GLY A CA 1
ATOM 657 C C . GLY A 1 84 ? -2.950 -7.026 5.265 1.00 90.00 84 GLY A C 1
ATOM 658 O O . GLY A 1 84 ? -2.274 -6.871 4.250 1.00 90.00 84 GLY A O 1
ATOM 659 N N . VAL A 1 85 ? -3.271 -8.238 5.723 1.00 91.62 85 VAL A N 1
ATOM 660 C CA . VAL A 1 85 ? -2.827 -9.480 5.069 1.00 91.62 85 VAL A CA 1
ATOM 661 C C . VAL A 1 85 ? -3.459 -9.626 3.690 1.00 91.62 85 VAL A C 1
ATOM 663 O O . VAL A 1 85 ? -2.750 -9.873 2.717 1.00 91.62 85 VAL A O 1
ATOM 666 N N . PHE A 1 86 ? -4.775 -9.450 3.573 1.00 93.62 86 PHE A N 1
ATOM 667 C CA . PHE A 1 86 ? -5.492 -9.640 2.315 1.00 93.62 86 PHE A CA 1
ATOM 668 C C . PHE A 1 86 ? -5.018 -8.657 1.238 1.00 93.62 86 PHE A C 1
ATOM 670 O O . PHE A 1 86 ? -4.654 -9.068 0.136 1.00 93.62 86 PHE A O 1
ATOM 677 N N . THR A 1 87 ? -4.935 -7.366 1.569 1.00 91.62 87 THR A N 1
ATOM 678 C CA . THR A 1 87 ? -4.473 -6.339 0.622 1.00 91.62 87 THR A CA 1
ATOM 679 C C . THR A 1 87 ? -3.019 -6.554 0.208 1.00 91.62 87 THR A C 1
ATOM 681 O O . THR A 1 87 ? -2.711 -6.450 -0.979 1.00 91.62 87 THR A O 1
ATOM 684 N N . ASN A 1 88 ? -2.126 -6.915 1.135 1.00 91.31 88 ASN A N 1
ATOM 685 C CA . ASN A 1 88 ? -0.731 -7.191 0.792 1.00 91.31 88 ASN A CA 1
ATOM 686 C C . ASN A 1 88 ? -0.572 -8.503 0.011 1.00 91.31 88 ASN A C 1
ATOM 688 O O . ASN A 1 88 ? 0.257 -8.565 -0.892 1.00 91.31 88 ASN A O 1
ATOM 692 N N . THR A 1 89 ? -1.406 -9.516 0.269 1.00 92.75 89 THR A N 1
ATOM 693 C CA . THR A 1 89 ? -1.447 -10.741 -0.552 1.00 92.75 89 THR A CA 1
ATOM 694 C C . THR A 1 89 ? -1.788 -10.387 -1.993 1.00 92.75 89 THR A C 1
ATOM 696 O O . THR A 1 89 ? -1.095 -10.808 -2.915 1.00 92.75 89 THR A O 1
ATOM 699 N N . LEU A 1 90 ? -2.815 -9.557 -2.198 1.00 93.75 90 LEU A N 1
ATOM 700 C CA . LEU A 1 90 ? -3.199 -9.107 -3.533 1.00 93.75 90 LEU A CA 1
ATOM 701 C C . LEU A 1 90 ? -2.086 -8.308 -4.215 1.00 93.75 90 LEU A C 1
ATOM 703 O O . LEU A 1 90 ? -1.845 -8.531 -5.396 1.00 93.75 90 LEU A O 1
ATOM 707 N N . LYS A 1 91 ? -1.369 -7.432 -3.497 1.00 89.94 91 LYS A N 1
ATOM 708 C CA . LYS A 1 91 ? -0.206 -6.719 -4.061 1.00 89.94 91 LYS A CA 1
ATOM 709 C C . LYS A 1 91 ? 0.851 -7.689 -4.590 1.00 89.94 91 LYS A C 1
ATOM 711 O O . LYS A 1 91 ? 1.328 -7.501 -5.706 1.00 89.94 91 LYS A O 1
ATOM 716 N N . LEU A 1 92 ? 1.174 -8.729 -3.820 1.00 92.31 92 LEU A N 1
ATOM 717 C CA . LEU A 1 92 ? 2.176 -9.726 -4.201 1.00 92.31 92 LEU A CA 1
ATOM 718 C C . LEU A 1 92 ? 1.714 -10.606 -5.367 1.00 92.31 92 LEU A C 1
ATOM 720 O O . LEU A 1 92 ? 2.496 -10.863 -6.275 1.00 92.31 92 LEU A O 1
ATOM 724 N N . VAL A 1 93 ? 0.452 -11.044 -5.359 1.00 92.25 93 VAL A N 1
ATOM 725 C CA . VAL A 1 93 ? -0.102 -11.941 -6.387 1.00 92.25 93 VAL A CA 1
ATOM 726 C C . VAL A 1 93 ? -0.357 -11.206 -7.702 1.00 92.25 93 VAL A C 1
ATOM 728 O O . VAL A 1 93 ? -0.039 -11.718 -8.770 1.00 92.25 93 VAL A O 1
ATOM 731 N N . VAL A 1 94 ? -0.943 -10.009 -7.640 1.00 92.44 94 VAL A N 1
ATOM 732 C CA . VAL A 1 94 ? -1.316 -9.235 -8.832 1.00 92.44 94 VAL A CA 1
ATOM 733 C C . VAL A 1 94 ? -0.102 -8.527 -9.438 1.00 92.44 94 VAL A C 1
ATOM 735 O O . VAL A 1 94 ? -0.018 -8.403 -10.661 1.00 92.44 94 VAL A O 1
ATOM 738 N N . GLY A 1 95 ? 0.813 -8.029 -8.599 1.00 87.94 95 GLY A N 1
ATOM 739 C CA . GLY A 1 95 ? 2.078 -7.434 -9.037 1.00 87.94 95 GLY A CA 1
ATOM 740 C C . GLY A 1 95 ? 1.938 -6.233 -9.976 1.00 87.94 95 GLY A C 1
ATOM 741 O O . GLY A 1 95 ? 2.775 -6.025 -10.850 1.00 87.94 95 GLY A O 1
ATOM 742 N N . ARG A 1 96 ? 0.859 -5.447 -9.859 1.00 89.81 96 ARG A N 1
ATOM 743 C CA . ARG A 1 96 ? 0.666 -4.246 -10.689 1.00 89.81 96 ARG A CA 1
ATOM 744 C C . ARG A 1 96 ? 1.707 -3.174 -10.302 1.00 89.81 96 ARG A C 1
ATOM 746 O O . ARG A 1 96 ? 1.767 -2.822 -9.123 1.00 89.81 96 ARG A O 1
ATOM 753 N N . PRO A 1 97 ? 2.486 -2.638 -11.265 1.00 88.81 97 PRO A N 1
ATOM 754 C CA . PRO A 1 97 ? 3.451 -1.570 -11.002 1.00 88.81 97 PRO A CA 1
ATOM 755 C C . PRO A 1 97 ? 2.786 -0.280 -10.510 1.00 88.81 97 PRO A C 1
ATOM 757 O O . PRO A 1 97 ? 1.589 -0.064 -10.721 1.00 88.81 97 PRO A O 1
ATOM 760 N N . ARG A 1 98 ? 3.566 0.604 -9.877 1.00 88.75 98 ARG A N 1
ATOM 761 C CA . ARG A 1 98 ? 3.085 1.939 -9.494 1.00 88.75 98 ARG A CA 1
ATOM 762 C C . ARG A 1 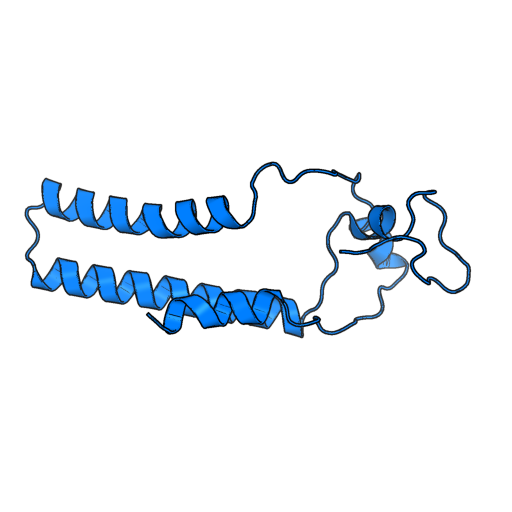98 ? 2.797 2.803 -10.734 1.00 88.75 98 ARG A C 1
ATOM 764 O O . ARG A 1 98 ? 3.449 2.624 -11.759 1.00 88.75 98 ARG A O 1
ATOM 771 N N . PRO A 1 99 ? 1.843 3.747 -10.673 1.00 91.25 99 PRO A N 1
ATOM 772 C CA . PRO A 1 99 ? 1.472 4.584 -11.821 1.00 91.25 99 PRO A CA 1
ATOM 773 C C . PRO A 1 99 ? 2.602 5.494 -12.336 1.00 91.25 99 PRO A C 1
ATOM 775 O O . PRO A 1 99 ? 2.519 5.985 -13.455 1.00 91.25 99 PRO A O 1
ATOM 778 N N . ASP A 1 100 ? 3.651 5.719 -11.548 1.00 90.25 100 ASP A N 1
ATOM 779 C CA . ASP A 1 100 ? 4.863 6.473 -11.891 1.00 90.25 100 ASP A CA 1
ATOM 780 C C . ASP A 1 100 ? 6.055 5.573 -12.288 1.00 90.25 100 ASP A C 1
ATOM 782 O O . ASP A 1 100 ? 7.165 6.062 -12.508 1.00 90.25 100 ASP A O 1
ATOM 786 N N . PHE A 1 101 ? 5.838 4.256 -12.410 1.00 90.00 101 PHE A N 1
ATOM 787 C CA . PHE A 1 101 ? 6.879 3.250 -12.656 1.00 90.00 101 PHE A CA 1
ATOM 788 C C . PHE A 1 101 ? 7.778 3.571 -13.857 1.00 90.00 101 PHE A C 1
ATOM 790 O O . PHE A 1 101 ? 8.995 3.417 -13.760 1.00 90.00 101 PHE A O 1
ATOM 797 N N . PHE A 1 102 ? 7.213 4.059 -14.969 1.00 89.62 102 PHE A N 1
ATOM 798 C CA . PHE A 1 102 ? 7.989 4.348 -16.178 1.00 89.62 102 PHE A CA 1
ATOM 799 C C . PHE A 1 102 ? 9.101 5.370 -15.922 1.00 89.62 102 PHE A C 1
ATOM 801 O O . PHE A 1 102 ? 10.237 5.156 -16.330 1.00 89.62 102 PHE A O 1
ATOM 808 N N . TYR A 1 103 ? 8.790 6.465 -15.227 1.00 89.31 103 TYR A N 1
ATOM 809 C CA . TYR A 1 103 ? 9.757 7.534 -14.973 1.00 89.31 103 TYR A CA 1
ATOM 810 C C . TYR A 1 103 ? 10.748 7.198 -13.850 1.00 89.31 103 TYR A C 1
ATOM 812 O O . TYR A 1 103 ? 11.831 7.777 -13.822 1.00 89.31 103 TYR A O 1
ATOM 820 N N . ARG A 1 104 ? 10.424 6.244 -12.965 1.00 89.38 104 ARG A N 1
ATOM 821 C CA . ARG A 1 104 ? 11.385 5.682 -11.992 1.00 89.38 104 ARG A CA 1
ATOM 822 C C . ARG A 1 104 ? 12.424 4.791 -12.677 1.00 89.38 104 ARG A C 1
ATOM 824 O O . ARG A 1 104 ? 13.617 4.908 -12.428 1.00 89.38 104 ARG A O 1
ATOM 831 N N . CYS A 1 105 ? 11.953 3.937 -13.582 1.00 88.12 105 CYS A N 1
ATOM 832 C CA . CYS A 1 105 ? 12.765 2.999 -14.356 1.00 88.12 105 CYS A CA 1
ATOM 833 C C . CYS A 1 105 ? 13.598 3.705 -15.451 1.00 88.12 105 CYS A C 1
ATOM 835 O O . CYS A 1 105 ? 14.759 3.354 -15.664 1.00 88.12 105 CYS A O 1
ATOM 837 N N . PHE A 1 106 ? 13.032 4.733 -16.101 1.00 89.19 106 PHE A N 1
ATOM 838 C CA . PHE A 1 106 ? 13.654 5.527 -17.169 1.00 89.19 106 PHE A CA 1
ATOM 839 C C . PHE A 1 106 ? 13.612 7.031 -16.840 1.00 89.19 106 PHE A C 1
ATOM 841 O O . PHE A 1 106 ? 12.729 7.745 -17.334 1.00 89.19 106 PHE A O 1
ATOM 848 N N . PRO A 1 107 ? 14.571 7.552 -16.053 1.00 85.31 107 PRO A N 1
ATOM 849 C CA . PRO A 1 107 ? 14.613 8.976 -15.704 1.00 85.31 107 PRO A CA 1
ATOM 850 C C . PRO A 1 107 ? 14.784 9.884 -16.935 1.00 85.31 107 PRO A C 1
ATOM 852 O O . PRO A 1 107 ? 14.248 10.989 -16.967 1.00 85.31 107 PRO A O 1
ATOM 855 N N . ASP A 1 108 ? 15.439 9.389 -17.991 1.00 83.00 108 ASP A N 1
ATOM 856 C CA . ASP A 1 108 ? 15.608 10.095 -19.271 1.00 83.00 108 ASP A CA 1
ATOM 857 C C . ASP A 1 108 ? 14.331 10.113 -20.137 1.00 83.00 108 ASP A C 1
ATOM 859 O O . ASP A 1 108 ? 14.300 10.703 -21.221 1.00 83.00 108 ASP A O 1
ATOM 863 N N . GLY A 1 109 ? 13.267 9.424 -19.703 1.00 81.69 109 GLY A N 1
ATOM 864 C CA . GLY A 1 109 ? 11.985 9.334 -20.407 1.00 81.69 109 GLY A CA 1
ATOM 865 C C . GLY A 1 109 ? 12.014 8.513 -21.704 1.00 81.69 109 GLY A C 1
ATOM 866 O O . GLY A 1 109 ? 11.022 8.507 -22.443 1.00 81.69 109 GLY A O 1
ATOM 867 N N . ARG A 1 110 ? 13.129 7.830 -21.988 1.00 82.38 110 ARG A N 1
ATOM 868 C CA . ARG A 1 110 ? 13.350 6.987 -23.170 1.00 82.38 110 ARG A CA 1
ATOM 869 C C . ARG A 1 110 ? 13.537 5.535 -22.737 1.00 82.38 110 ARG A C 1
ATOM 871 O O . ARG A 1 110 ? 14.446 5.246 -21.971 1.00 82.38 110 ARG A O 1
ATOM 878 N N . ALA A 1 111 ? 12.685 4.643 -23.240 1.00 79.62 111 ALA A N 1
ATOM 879 C CA . ALA A 1 111 ? 12.830 3.207 -23.023 1.00 79.62 111 ALA A CA 1
ATOM 880 C C . ALA A 1 111 ? 13.910 2.624 -23.949 1.00 79.62 111 ALA A C 1
ATOM 882 O O . ALA A 1 111 ? 13.995 3.006 -25.119 1.00 79.62 111 ALA A O 1
ATOM 883 N N . ASN A 1 112 ? 14.706 1.688 -23.431 1.00 77.25 112 ASN A N 1
ATOM 884 C CA . ASN A 1 112 ? 15.653 0.903 -24.224 1.00 77.25 112 ASN A CA 1
ATOM 885 C C . ASN A 1 112 ? 14.921 -0.190 -25.022 1.00 77.25 112 ASN A C 1
ATOM 887 O O . ASN A 1 112 ? 13.831 -0.616 -24.640 1.00 77.25 112 ASN A O 1
ATOM 891 N N . LEU A 1 113 ? 15.536 -0.681 -26.105 1.00 69.75 113 LEU A N 1
ATOM 892 C CA . LEU A 1 113 ? 15.001 -1.785 -26.925 1.00 69.75 113 LEU A CA 1
ATOM 893 C C . LEU A 1 113 ? 14.768 -3.071 -26.111 1.00 69.75 113 LEU A C 1
ATOM 895 O O . LEU A 1 113 ? 13.866 -3.839 -26.428 1.00 69.75 113 LEU A O 1
ATOM 899 N N . GLU A 1 114 ? 15.555 -3.271 -25.053 1.00 69.75 114 GLU A N 1
ATOM 900 C CA . GLU A 1 114 ? 15.492 -4.434 -24.159 1.00 69.75 114 GLU A CA 1
ATOM 901 C C . GLU A 1 114 ? 14.547 -4.225 -22.959 1.00 69.75 114 GLU A C 1
ATOM 903 O O . GLU A 1 114 ? 14.316 -5.160 -22.201 1.00 69.75 114 GLU A O 1
ATOM 908 N N . LEU A 1 115 ? 13.958 -3.026 -22.793 1.00 71.19 115 LEU A N 1
ATOM 909 C CA . LEU A 1 115 ? 13.054 -2.659 -21.684 1.00 71.19 115 LEU A CA 1
ATOM 910 C C . LEU A 1 115 ? 13.636 -2.863 -20.266 1.00 71.19 115 LEU A C 1
ATOM 912 O O . LEU A 1 115 ? 12.891 -2.832 -19.288 1.00 71.19 115 LEU A O 1
ATOM 916 N N . GLU A 1 116 ? 14.955 -3.009 -20.135 1.00 78.75 116 GLU A N 1
ATOM 917 C CA . GLU A 1 116 ? 15.635 -3.085 -18.840 1.00 78.75 116 GLU A CA 1
ATOM 918 C C . GLU A 1 116 ? 15.666 -1.718 -18.144 1.00 78.75 116 GLU A C 1
ATOM 920 O O . GLU A 1 116 ? 15.976 -0.697 -18.768 1.00 78.75 116 GLU A O 1
ATOM 925 N N . CYS A 1 117 ? 15.352 -1.699 -16.844 1.00 80.00 117 CYS A N 1
ATOM 926 C CA . CYS A 1 117 ? 15.385 -0.478 -16.045 1.00 80.00 117 CYS A CA 1
ATOM 927 C C . CYS A 1 117 ? 16.812 0.022 -15.844 1.00 80.00 117 CYS A C 1
ATOM 929 O O . CYS A 1 117 ? 17.666 -0.697 -15.331 1.00 80.00 117 CYS A O 1
ATOM 931 N N . THR A 1 118 ? 17.044 1.286 -16.194 1.00 80.25 118 THR A N 1
ATOM 932 C CA . THR A 1 118 ? 18.311 1.987 -15.945 1.00 80.25 118 THR A CA 1
ATOM 933 C C . THR A 1 118 ? 18.344 2.657 -14.569 1.00 80.25 118 THR A C 1
ATOM 935 O O . THR A 1 118 ? 19.422 2.918 -14.040 1.00 80.25 118 THR A O 1
ATOM 938 N N . GLY A 1 119 ? 17.172 2.973 -14.010 1.00 75.69 119 GLY A N 1
ATOM 939 C CA . GLY A 1 119 ? 16.994 3.537 -12.672 1.00 75.69 119 GLY A CA 1
ATOM 940 C C . GLY A 1 119 ? 16.491 2.518 -11.648 1.00 75.69 119 GLY A C 1
ATOM 941 O O . GLY A 1 119 ? 16.320 1.340 -11.951 1.00 75.69 119 GLY A O 1
ATOM 942 N N . ASP A 1 120 ? 16.224 2.994 -10.433 1.00 72.94 120 ASP A N 1
ATOM 943 C CA . ASP A 1 120 ? 15.607 2.198 -9.374 1.00 72.94 120 ASP A CA 1
ATOM 944 C C . ASP A 1 120 ? 14.068 2.248 -9.506 1.00 72.94 120 ASP A C 1
ATOM 946 O O . ASP A 1 120 ? 13.466 3.306 -9.275 1.00 72.94 120 ASP A O 1
ATOM 950 N N . PRO A 1 121 ? 13.401 1.147 -9.909 1.00 66.50 121 PRO A N 1
ATOM 951 C CA . PRO A 1 121 ? 11.950 1.118 -10.056 1.00 66.50 121 PRO A CA 1
ATOM 952 C C . PRO A 1 121 ? 11.210 1.186 -8.711 1.00 66.50 121 PRO A C 1
ATOM 954 O O . PRO A 1 121 ? 10.004 1.490 -8.710 1.00 66.50 121 PRO A O 1
ATOM 957 N N . GLY A 1 122 ? 11.890 0.938 -7.582 1.00 58.03 122 GLY A N 1
ATOM 958 C CA . GLY A 1 122 ? 11.310 1.053 -6.247 1.00 58.03 122 GLY A CA 1
ATOM 959 C C . GLY A 1 122 ? 11.973 0.266 -5.141 1.00 58.03 122 GLY A C 1
ATOM 960 O O . GLY A 1 122 ? 12.225 -0.939 -5.347 1.00 58.03 122 GLY A O 1
#

Foldseek 3Di:
DVLVCVLVVLVPDQADDDDDDPVRVLQLQDDDDPDDPDDPVVVLVCLLVVQVVVLVVCCVVVVDDPVVSVVSVVVSSVVSSVCSNVVSVCCRHVVDADSNQQCQQPVVSDADPVRGRPHDSD

Radius of gyration: 20.12 Å; chains: 1; bounding box: 42×25×56 Å

Sequence (122 aa):
PPFLSLPRVMEFLPPFQRVVQPEEMWLYRNPYVAADHVPTIPMLLISSLSPLLLIVLVRVLMNTDQEDTRAACLAASLALALNGVFTNTLKLVVGRPRPDFFYRCFPDGRANLELECTGDPG

Organism: NCBI:txid2861861

InterPro domains:
  IPR036938 Phosphatidic acid phosphatase type 2/haloperoxidase superfamily [SSF48317] (20-110)
  IPR043216 Phosphatidic acid phosphatases-like [PTHR10165] (7-119)